Protein AF-A0A7X2J1Y5-F1 (afdb_monomer_lite)

Foldseek 3Di:
DDDDPPDDPQQFDAFPPPRDTDGPCCCLVPPLVVLLVVLVVLLPDPCNLVVLLVVLVVLLVVLVVVLVVLVVVLVVLVVVLVVCVVVVPPVSNVVSVVSNVVSVVVNVVSVVVNVVSVVCNVCSVVVNNSCVCVCVNPDDDDPVSSVVSCVQWFPGWDDDPVDDIDTDTDPDSCPVVPPDPPD

Secondary structure (DSSP, 8-state):
--------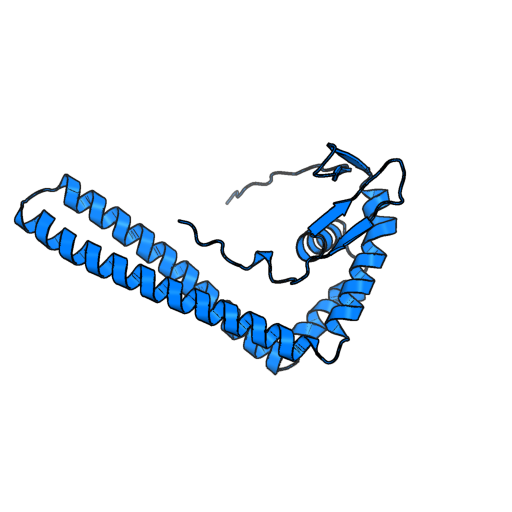---EEEPTTT--EEEHHHIIIIIHHHHHHHHHHHHHSTTHHHHHHHHHHHHHHHHHHHHHHHHHHHHHHHHHHHHHHHTT-HHHHHHHHHHHHHHHHHHHHHHHHHHHHHHHHHHHHTT-STTHHHHHHHS---HHHHHHHHHHHEEEEE--SSS--EEEEPS-TTGGGS-----

Radius of gyration: 22.65 Å; chains: 1; bounding box: 49×42×64 Å

Sequence (183 aa):
MNRNTKHYDYQYYLCKSCGYKVAIEEVHNRFIPKILNRVKELISTVPIVPKTLAAINEMSIQVKQSVESKQKIIKILEGKLNTARDLEDRELELKILEFIQHHNESLKDFANCQENLRRIHQLVESDQFFPRFDEILNHQLGLDEVRLIILYFVECLIVSTEQQPQLLFKSNIFSDLNISPIG

pLDDT: mean 75.91, std 17.91, range [32.69, 97.56]

Structure (mmCIF, N/CA/C/O backbone):
data_AF-A0A7X2J1Y5-F1
#
_entry.id   AF-A0A7X2J1Y5-F1
#
loop_
_atom_site.group_PDB
_atom_site.id
_atom_site.type_symbol
_atom_site.label_atom_id
_atom_site.label_alt_id
_atom_site.label_comp_id
_atom_site.label_asym_id
_atom_site.label_entity_id
_atom_site.label_seq_id
_atom_site.pdbx_PDB_ins_code
_atom_site.Cartn_x
_atom_site.Cartn_y
_atom_site.Cartn_z
_atom_site.occupancy
_atom_site.B_iso_or_equiv
_atom_site.auth_seq_id
_atom_site.auth_comp_id
_atom_site.auth_asym_id
_atom_site.auth_atom_id
_atom_site.pdbx_PDB_model_num
ATOM 1 N N . MET A 1 1 ? -25.000 -6.757 -10.022 1.00 33.19 1 MET A N 1
ATOM 2 C CA . MET A 1 1 ? -23.649 -6.523 -10.574 1.00 33.19 1 MET A CA 1
ATOM 3 C C . MET A 1 1 ? -23.742 -5.325 -11.495 1.00 33.19 1 MET A C 1
ATOM 5 O O . MET A 1 1 ? -24.438 -5.451 -12.481 1.00 33.19 1 MET A O 1
ATOM 9 N N . ASN A 1 2 ? -23.177 -4.172 -11.139 1.00 34.62 2 ASN A N 1
ATOM 10 C CA . ASN A 1 2 ? -22.877 -3.078 -12.074 1.00 34.62 2 ASN A CA 1
ATOM 11 C C . ASN A 1 2 ? -22.051 -2.037 -11.313 1.00 34.62 2 ASN A C 1
ATOM 13 O O . ASN A 1 2 ? -22.592 -1.204 -10.592 1.00 34.62 2 ASN A O 1
ATOM 17 N N . ARG A 1 3 ? -20.723 -2.147 -11.409 1.00 34.16 3 ARG A N 1
ATOM 18 C CA . ARG A 1 3 ? -19.788 -1.122 -10.940 1.00 34.16 3 ARG A CA 1
ATOM 19 C C . ARG A 1 3 ? -19.278 -0.367 -12.170 1.00 34.16 3 ARG A C 1
ATOM 21 O O . ARG A 1 3 ? -18.501 -0.912 -12.936 1.00 34.16 3 ARG A O 1
ATOM 28 N N . ASN A 1 4 ? -19.757 0.866 -12.322 1.00 40.34 4 ASN A N 1
ATOM 29 C CA . ASN A 1 4 ? -19.094 2.011 -12.955 1.00 40.34 4 ASN A CA 1
ATOM 30 C C . ASN A 1 4 ? -18.292 1.762 -14.247 1.00 40.34 4 ASN A C 1
ATOM 32 O O . ASN A 1 4 ? -17.071 1.898 -14.259 1.00 40.34 4 ASN A O 1
ATOM 36 N N . THR A 1 5 ? -18.982 1.569 -15.369 1.00 37.59 5 THR A N 1
ATOM 37 C CA . THR A 1 5 ? -18.443 1.865 -16.707 1.00 37.59 5 THR A CA 1
ATOM 38 C C . THR A 1 5 ? -18.445 3.383 -16.924 1.00 37.59 5 THR A C 1
ATOM 40 O O . THR A 1 5 ? -19.279 3.935 -17.636 1.00 37.59 5 THR A O 1
ATOM 43 N N . LYS A 1 6 ? -17.528 4.103 -16.271 1.00 34.41 6 LYS A N 1
ATOM 44 C CA . LYS A 1 6 ? -17.180 5.455 -16.724 1.00 34.41 6 LYS A CA 1
ATOM 45 C C . LYS A 1 6 ? -16.147 5.300 -17.836 1.00 34.41 6 LYS A C 1
ATOM 47 O O . LYS A 1 6 ? -14.987 5.016 -17.559 1.00 34.41 6 LYS A O 1
ATOM 52 N N . HIS A 1 7 ? -16.594 5.415 -19.084 1.00 32.69 7 HIS A N 1
ATOM 53 C CA . HIS A 1 7 ? -15.695 5.587 -20.221 1.00 32.69 7 HIS A CA 1
ATOM 54 C C . HIS A 1 7 ? -15.121 6.998 -20.152 1.00 32.69 7 HIS A C 1
ATOM 56 O O . HIS A 1 7 ? -15.864 7.978 -20.093 1.00 32.69 7 HIS A O 1
ATOM 62 N N . TYR A 1 8 ? -13.800 7.085 -20.100 1.00 41.00 8 TYR A N 1
ATOM 63 C CA . TYR A 1 8 ? -13.092 8.347 -20.129 1.00 41.00 8 TYR A CA 1
ATOM 64 C C . TYR A 1 8 ? -12.400 8.487 -21.486 1.00 41.00 8 TYR A C 1
ATOM 66 O O . TYR A 1 8 ? -11.309 7.955 -21.695 1.00 41.00 8 TYR A O 1
ATOM 74 N N . ASP A 1 9 ? -13.036 9.210 -22.405 1.00 35.81 9 ASP A N 1
ATOM 75 C CA . ASP A 1 9 ? -12.458 9.531 -23.710 1.00 35.81 9 ASP A CA 1
ATOM 76 C C . ASP A 1 9 ? -11.467 10.691 -23.567 1.00 35.81 9 ASP A C 1
ATOM 78 O O . ASP A 1 9 ? -11.773 11.860 -23.807 1.00 35.81 9 ASP A O 1
ATOM 82 N N . TYR A 1 10 ? -10.249 10.374 -23.135 1.00 50.66 10 TYR A N 1
ATOM 83 C CA . TYR A 1 10 ? -9.143 11.326 -23.163 1.00 50.66 10 TYR A CA 1
ATOM 84 C C . TYR A 1 10 ? -8.453 11.267 -24.530 1.00 50.66 10 TYR A C 1
ATOM 86 O O . TYR A 1 10 ? -7.666 10.365 -24.805 1.00 50.66 10 TYR A O 1
ATOM 94 N N . GLN A 1 11 ? -8.739 12.249 -25.389 1.00 50.00 11 GLN A N 1
ATOM 95 C CA . GLN A 1 11 ? -8.062 12.426 -26.687 1.00 50.00 11 GLN A CA 1
ATOM 96 C C . GLN A 1 11 ? -6.687 13.111 -26.557 1.00 50.00 11 GLN A C 1
ATOM 98 O O . GLN A 1 11 ? -5.928 13.194 -27.524 1.00 50.00 11 GLN A O 1
ATOM 103 N N . TYR A 1 12 ? -6.363 13.626 -25.368 1.00 52.44 12 TYR A N 1
ATOM 104 C CA . TYR A 1 12 ? -5.174 14.434 -25.125 1.00 52.44 12 TYR A CA 1
ATOM 105 C C . TYR A 1 12 ? -4.659 14.317 -23.686 1.00 52.44 12 TYR A C 1
ATOM 107 O O . TYR A 1 12 ? -5.440 14.192 -22.742 1.00 52.44 12 TYR A O 1
ATOM 115 N N . TYR A 1 13 ? -3.341 14.443 -23.517 1.00 59.06 13 TYR A N 1
ATOM 116 C CA . TYR A 1 13 ? -2.697 14.653 -22.218 1.00 59.06 13 TYR A CA 1
ATOM 117 C C . TYR A 1 13 ? -2.590 16.151 -21.926 1.00 59.06 13 TYR A C 1
ATOM 119 O O . TYR A 1 13 ? -2.238 16.932 -22.809 1.00 59.06 13 TYR A O 1
ATOM 127 N N . LEU A 1 14 ? -2.901 16.555 -20.691 1.00 53.12 14 LEU A N 1
ATOM 128 C CA . LEU A 1 14 ? -2.872 17.955 -20.264 1.00 53.12 14 LEU A CA 1
ATOM 129 C C . LEU A 1 14 ? -1.571 18.279 -19.527 1.00 53.12 14 LEU A C 1
ATOM 131 O O . LEU A 1 14 ? -1.228 17.628 -18.539 1.00 53.12 14 LEU A O 1
ATOM 135 N N . CYS A 1 15 ? -0.877 19.327 -19.965 1.00 55.06 15 CYS A N 1
ATOM 136 C CA . CYS A 1 15 ? 0.203 19.924 -19.188 1.00 55.06 15 CYS A CA 1
ATOM 137 C C . CYS A 1 15 ? -0.365 20.501 -17.881 1.00 55.06 15 CYS A C 1
ATOM 139 O O . CYS A 1 15 ? -1.238 21.371 -17.918 1.00 55.06 15 CYS A O 1
ATOM 141 N N . LYS A 1 16 ? 0.154 20.055 -16.728 1.00 49.47 16 LYS A N 1
ATOM 142 C CA . LYS A 1 16 ? -0.302 20.509 -15.399 1.00 49.47 16 LYS A CA 1
ATOM 143 C C . LYS A 1 16 ? -0.127 22.020 -15.182 1.00 49.47 16 LYS A C 1
ATOM 145 O O . LYS A 1 16 ? -0.885 22.598 -14.413 1.00 49.47 16 LYS A O 1
ATOM 150 N N . SER A 1 17 ? 0.835 22.651 -15.859 1.00 47.41 17 SER A N 1
ATOM 151 C CA . SER A 1 17 ? 1.186 24.062 -15.640 1.00 47.41 17 SER A CA 1
ATOM 152 C C . SER A 1 17 ? 0.462 25.042 -16.565 1.00 47.41 17 SER A C 1
ATOM 154 O O . SER A 1 17 ? 0.227 26.177 -16.169 1.00 47.41 17 SER A O 1
ATOM 156 N N . CYS A 1 18 ? 0.119 24.640 -17.794 1.00 55.12 18 CYS A N 1
ATOM 157 C CA . CYS A 1 18 ? -0.450 25.559 -18.794 1.00 55.12 18 CYS A CA 1
ATOM 158 C C . CYS A 1 18 ? -1.714 25.044 -19.497 1.00 55.12 18 CYS A C 1
ATOM 160 O O . CYS A 1 18 ? -2.250 25.731 -20.362 1.00 55.12 18 CYS A O 1
ATOM 162 N N . GLY A 1 19 ? -2.198 23.841 -19.169 1.00 53.59 19 GLY A N 1
ATOM 163 C CA . GLY A 1 19 ? -3.412 23.275 -19.768 1.00 53.59 19 GLY A CA 1
ATOM 164 C C . GLY A 1 19 ? 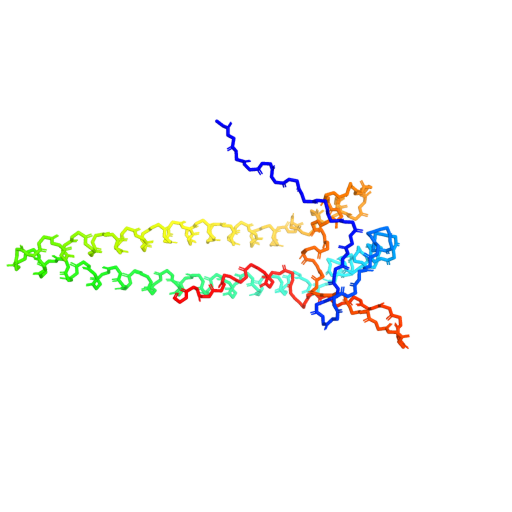-3.276 22.880 -21.244 1.00 53.59 19 GLY A C 1
ATOM 165 O O . GLY A 1 19 ? -4.273 22.525 -21.873 1.00 53.59 19 GLY A O 1
ATOM 166 N N . TYR A 1 20 ? -2.061 22.921 -21.801 1.00 57.25 20 TYR A N 1
ATOM 167 C CA . TYR A 1 20 ? -1.794 22.527 -23.182 1.00 57.25 20 TYR A CA 1
ATOM 168 C C . TYR A 1 20 ? -2.128 21.049 -23.418 1.00 57.25 20 TYR A C 1
ATOM 170 O O . TYR A 1 20 ? -1.807 20.197 -22.586 1.00 57.25 20 TYR A O 1
ATOM 178 N N . LYS A 1 21 ? -2.764 20.763 -24.559 1.00 59.88 21 LYS A N 1
ATOM 179 C CA . LYS A 1 21 ? -3.245 19.437 -24.958 1.00 59.88 21 LYS A CA 1
ATOM 180 C C . LYS A 1 21 ? -2.250 18.787 -25.915 1.00 59.88 21 LYS A C 1
ATOM 182 O O . LYS A 1 21 ? -2.071 19.269 -27.028 1.00 59.88 21 LYS A O 1
ATOM 187 N N . VAL A 1 22 ? -1.636 17.684 -25.501 1.00 63.66 22 VAL A N 1
ATOM 188 C CA . VAL A 1 22 ? -0.791 16.851 -26.373 1.00 63.66 22 VAL A CA 1
ATOM 189 C C . VAL A 1 22 ? -1.624 15.706 -26.922 1.00 63.66 22 VAL A C 1
ATOM 191 O O . VAL A 1 22 ? -2.278 15.011 -26.144 1.00 63.66 22 VAL A O 1
ATOM 194 N N . ALA A 1 23 ? -1.598 15.505 -28.240 1.00 65.62 23 ALA A N 1
ATOM 195 C CA . ALA A 1 23 ? -2.326 14.421 -28.889 1.00 65.62 23 ALA A CA 1
ATOM 196 C C . ALA A 1 23 ? -1.863 13.056 -28.361 1.00 65.62 23 ALA A C 1
ATOM 198 O O . ALA A 1 23 ? -0.665 12.805 -28.216 1.00 65.62 23 ALA A O 1
ATOM 199 N N . ILE A 1 24 ? -2.817 12.162 -28.094 1.00 63.94 24 ILE A N 1
ATOM 200 C CA . ILE A 1 24 ? -2.526 10.830 -27.548 1.00 63.94 24 ILE A CA 1
ATOM 201 C C . ILE A 1 24 ? -1.590 10.015 -28.452 1.00 63.94 24 ILE A C 1
ATOM 203 O O . ILE A 1 24 ? -0.712 9.320 -27.955 1.00 63.94 24 ILE A O 1
ATOM 207 N N . GLU A 1 25 ? -1.695 10.182 -29.770 1.00 65.38 25 GLU A N 1
ATOM 208 C CA . GLU A 1 25 ? -0.816 9.548 -30.758 1.00 65.38 25 GLU A CA 1
ATOM 209 C C . GLU A 1 25 ? 0.630 10.042 -30.655 1.00 65.38 25 GLU A C 1
ATOM 211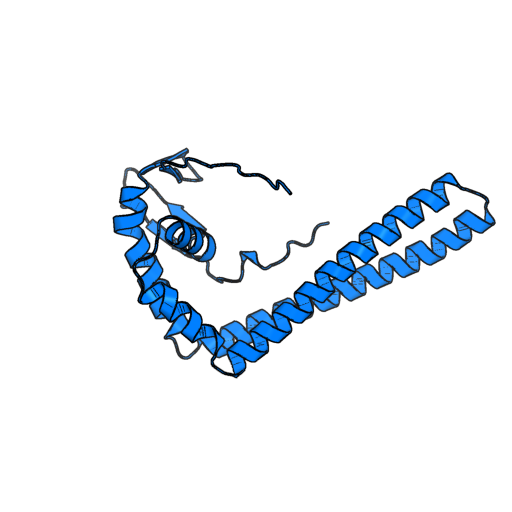 O O . GLU A 1 25 ? 1.561 9.248 -30.753 1.00 65.38 25 GLU A O 1
ATOM 216 N N . GLU A 1 26 ? 0.843 11.337 -30.397 1.00 65.69 26 GLU A N 1
ATOM 217 C CA . GLU A 1 26 ? 2.186 11.882 -30.183 1.00 65.69 26 GLU A CA 1
ATOM 218 C C . GLU A 1 26 ? 2.785 11.331 -28.884 1.00 65.69 26 GLU A C 1
ATOM 220 O O . GLU A 1 26 ? 3.965 10.974 -28.840 1.00 65.69 26 GLU A O 1
ATOM 225 N N . VAL A 1 27 ? 1.961 11.166 -27.845 1.00 64.25 27 VAL A N 1
ATOM 226 C CA . VAL A 1 27 ? 2.395 10.533 -26.597 1.00 64.25 27 VAL A CA 1
ATOM 227 C C . VAL A 1 27 ? 2.728 9.059 -26.800 1.00 64.25 27 VAL A C 1
ATOM 229 O O . VAL A 1 27 ? 3.788 8.596 -26.379 1.00 64.25 27 VAL A O 1
ATOM 232 N N . HIS A 1 28 ? 1.874 8.325 -27.500 1.00 67.69 28 HIS A N 1
ATOM 233 C CA . HIS A 1 28 ? 2.065 6.902 -27.735 1.00 67.69 28 HIS A CA 1
ATOM 234 C C . HIS A 1 28 ? 3.277 6.640 -28.637 1.00 67.69 28 HIS A C 1
ATOM 236 O O . HIS A 1 28 ? 4.111 5.804 -28.313 1.00 67.69 28 HIS A O 1
ATOM 242 N N . ASN A 1 29 ? 3.458 7.405 -29.712 1.00 71.94 29 ASN A N 1
ATOM 243 C CA . ASN A 1 29 ? 4.539 7.155 -30.665 1.00 71.94 29 ASN A CA 1
ATOM 244 C C . ASN A 1 29 ? 5.901 7.664 -30.173 1.00 71.94 29 ASN A C 1
ATOM 246 O O . ASN A 1 29 ? 6.930 7.050 -30.453 1.00 71.94 29 ASN A O 1
ATOM 250 N N . ARG A 1 30 ? 5.939 8.781 -29.434 1.00 73.12 30 ARG A N 1
ATOM 251 C CA . ARG A 1 30 ? 7.202 9.418 -29.025 1.00 73.12 30 ARG A CA 1
ATOM 252 C C . ARG A 1 30 ? 7.633 9.071 -27.606 1.00 73.12 30 ARG A C 1
ATOM 254 O O . ARG A 1 30 ? 8.834 8.971 -27.344 1.00 73.12 30 ARG A O 1
ATOM 261 N N . PHE A 1 31 ? 6.688 8.950 -26.677 1.00 74.38 31 PHE A N 1
ATOM 262 C CA . PHE A 1 31 ? 6.991 8.831 -25.250 1.00 74.38 31 PHE A CA 1
ATOM 263 C C . PHE A 1 31 ? 6.951 7.391 -24.755 1.00 74.38 31 PHE A C 1
ATOM 265 O O . PHE A 1 31 ? 7.798 7.043 -23.937 1.00 74.38 31 PHE A O 1
ATOM 272 N N . ILE A 1 32 ? 6.090 6.525 -25.295 1.00 78.94 32 ILE A N 1
ATOM 273 C CA . ILE A 1 32 ? 6.056 5.113 -24.878 1.00 78.94 32 ILE A CA 1
ATOM 274 C C . ILE A 1 32 ? 7.375 4.386 -25.111 1.00 78.94 32 ILE A C 1
ATOM 276 O O . ILE A 1 32 ? 7.860 3.791 -24.151 1.00 78.94 32 ILE A O 1
ATOM 280 N N . PRO A 1 33 ? 8.049 4.492 -26.272 1.00 80.88 33 PRO A N 1
ATOM 281 C CA . PRO A 1 33 ? 9.359 3.863 -26.437 1.00 80.88 33 PRO A CA 1
ATOM 282 C C . PRO A 1 33 ? 10.384 4.346 -25.401 1.00 80.88 33 PRO A C 1
ATOM 284 O O . PRO A 1 33 ? 11.193 3.565 -24.907 1.00 80.88 33 PRO A O 1
ATOM 287 N N . LYS A 1 34 ? 10.324 5.629 -25.013 1.00 79.75 34 LYS A N 1
ATOM 288 C CA . LYS A 1 34 ? 11.194 6.193 -23.969 1.00 79.75 34 LYS A CA 1
ATOM 289 C C . LYS A 1 34 ? 10.853 5.652 -22.583 1.00 79.75 34 LYS A C 1
ATOM 291 O O . LYS A 1 34 ? 11.763 5.393 -21.802 1.00 79.75 34 LYS A O 1
ATOM 296 N N . ILE A 1 35 ? 9.567 5.471 -22.283 1.00 78.06 35 ILE A N 1
ATOM 297 C CA . ILE A 1 35 ? 9.115 4.894 -21.016 1.00 78.06 35 ILE A CA 1
ATOM 298 C C . ILE A 1 35 ? 9.521 3.422 -20.935 1.00 78.06 35 ILE A C 1
ATOM 300 O O . ILE A 1 35 ? 10.119 3.026 -19.943 1.00 78.06 35 ILE A O 1
ATOM 304 N N . LEU A 1 36 ? 9.305 2.635 -21.989 1.00 80.75 36 LEU A N 1
ATOM 305 C CA . LEU A 1 36 ? 9.714 1.228 -22.037 1.00 80.75 36 LEU A CA 1
ATOM 306 C C . LEU A 1 36 ? 11.234 1.068 -21.918 1.00 80.75 36 LEU A C 1
ATOM 308 O O . LEU A 1 36 ? 11.696 0.239 -21.139 1.00 80.75 36 LEU A O 1
ATOM 312 N N . ASN A 1 37 ? 12.021 1.907 -22.601 1.00 79.62 37 ASN A N 1
ATOM 313 C CA . ASN A 1 37 ? 13.476 1.920 -22.427 1.00 79.62 37 ASN A CA 1
ATOM 314 C C . ASN A 1 37 ? 13.870 2.236 -20.983 1.00 79.62 37 ASN A C 1
ATOM 316 O O . ASN A 1 37 ? 14.737 1.570 -20.426 1.00 79.62 37 ASN A O 1
ATOM 320 N N . ARG A 1 38 ? 13.192 3.194 -20.344 1.00 76.25 38 ARG A N 1
ATOM 321 C CA . ARG A 1 38 ? 13.432 3.519 -18.938 1.00 76.25 38 ARG A CA 1
ATOM 322 C C . ARG A 1 38 ? 13.086 2.354 -18.008 1.00 76.25 38 ARG A C 1
ATOM 324 O O . ARG A 1 38 ? 13.847 2.084 -17.085 1.00 76.25 38 ARG A O 1
ATOM 331 N N . VAL A 1 39 ? 11.973 1.657 -18.244 1.00 77.06 39 VAL A N 1
ATOM 332 C CA . VAL A 1 39 ? 11.596 0.446 -17.493 1.00 77.06 39 VAL A CA 1
ATOM 333 C C . VAL A 1 39 ? 12.666 -0.624 -17.661 1.00 77.06 39 VAL A C 1
ATOM 335 O O . VAL A 1 39 ? 13.151 -1.151 -16.665 1.00 77.06 39 VAL A O 1
ATOM 338 N N . LYS A 1 40 ? 13.097 -0.879 -18.901 1.00 77.12 40 LYS A N 1
ATOM 339 C CA . LYS A 1 40 ? 14.159 -1.836 -19.216 1.00 77.12 40 LYS A CA 1
ATOM 340 C C . LYS A 1 40 ? 15.457 -1.502 -18.486 1.00 77.12 40 LYS A C 1
ATOM 342 O O . LYS A 1 40 ? 16.045 -2.382 -17.867 1.00 77.12 40 LYS A O 1
ATOM 347 N N . GLU A 1 41 ? 15.886 -0.242 -18.510 1.00 75.19 41 GLU A N 1
ATOM 348 C CA . GLU A 1 41 ? 17.060 0.218 -17.761 1.00 75.19 41 GLU A CA 1
ATOM 349 C C . GLU A 1 41 ? 16.895 -0.010 -16.258 1.00 75.19 41 GLU A C 1
ATOM 351 O O . GLU A 1 41 ? 17.800 -0.534 -15.619 1.00 75.19 41 GLU A O 1
ATOM 356 N N . LEU A 1 42 ? 15.740 0.348 -15.690 1.00 72.62 42 LEU A N 1
ATOM 357 C CA . LEU A 1 42 ? 15.478 0.192 -14.261 1.00 72.62 42 LEU A CA 1
ATOM 358 C C . LEU A 1 42 ? 15.575 -1.273 -13.830 1.00 72.62 42 LEU A C 1
ATOM 360 O O . LEU A 1 42 ? 16.326 -1.568 -12.901 1.00 72.62 42 LEU A O 1
ATOM 364 N N . ILE A 1 43 ? 14.884 -2.182 -14.521 1.00 74.12 43 ILE A N 1
ATOM 365 C CA . ILE A 1 43 ? 14.850 -3.605 -14.150 1.00 74.12 43 ILE A CA 1
ATOM 366 C C . ILE A 1 43 ? 16.152 -4.347 -14.479 1.00 74.12 43 ILE A C 1
ATOM 368 O O . ILE A 1 43 ? 16.443 -5.357 -13.853 1.00 74.12 43 ILE A O 1
ATOM 372 N N . SER A 1 44 ? 16.956 -3.839 -15.419 1.00 70.75 44 SER A N 1
ATOM 373 C CA . SER A 1 44 ? 18.231 -4.462 -15.814 1.00 70.75 44 SER A CA 1
ATOM 374 C C . SER A 1 44 ? 19.418 -4.004 -14.957 1.00 70.75 44 SER A C 1
ATOM 376 O O . SER A 1 44 ? 20.538 -4.480 -15.143 1.00 70.75 44 SER A O 1
ATOM 378 N N . THR A 1 45 ? 19.223 -3.049 -14.040 1.00 69.88 45 THR A N 1
ATOM 379 C CA . THR A 1 45 ? 20.317 -2.541 -13.203 1.00 69.88 45 THR A CA 1
ATOM 380 C C . THR A 1 45 ? 20.555 -3.432 -11.985 1.00 69.88 45 THR A C 1
ATOM 382 O O . THR A 1 45 ? 19.661 -3.643 -11.177 1.00 69.88 45 THR A O 1
ATOM 385 N N . VAL A 1 46 ? 21.802 -3.873 -11.782 1.00 65.12 46 VAL A N 1
ATOM 386 C CA . VAL A 1 46 ? 22.252 -4.636 -10.595 1.00 65.12 46 VAL A CA 1
ATOM 387 C C . VAL A 1 46 ? 21.722 -4.088 -9.247 1.00 65.12 46 VAL A C 1
ATOM 389 O O . VAL A 1 46 ? 21.310 -4.884 -8.406 1.00 65.12 46 VAL A O 1
ATOM 392 N N . PRO A 1 47 ? 21.665 -2.761 -8.993 1.00 76.69 47 PRO A N 1
ATOM 393 C CA . PRO A 1 47 ? 21.126 -2.232 -7.737 1.00 76.69 47 PRO A CA 1
ATOM 394 C C . PRO A 1 47 ? 19.589 -2.228 -7.602 1.00 76.69 47 PRO A C 1
ATOM 396 O O . PRO A 1 47 ? 19.103 -1.768 -6.566 1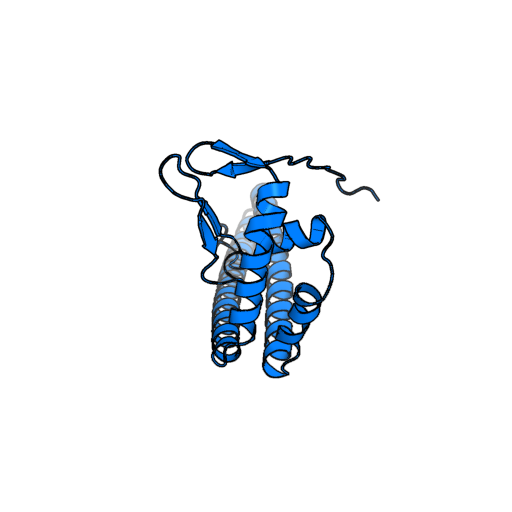.00 76.69 47 PRO A O 1
ATOM 399 N N . ILE A 1 48 ? 18.795 -2.677 -8.581 1.00 77.31 48 ILE A N 1
ATOM 400 C CA . ILE A 1 48 ? 17.326 -2.562 -8.505 1.00 77.31 48 ILE A CA 1
ATOM 401 C C . ILE A 1 48 ? 16.710 -3.451 -7.422 1.00 77.31 48 ILE A C 1
ATOM 403 O O . ILE A 1 48 ? 15.818 -3.001 -6.699 1.00 77.31 48 ILE A O 1
ATOM 407 N N . VAL A 1 49 ? 17.230 -4.669 -7.255 1.00 82.31 49 VAL A N 1
ATOM 408 C CA . VAL A 1 49 ? 16.800 -5.625 -6.225 1.00 82.31 49 VAL A CA 1
ATOM 409 C C . VAL A 1 49 ? 16.991 -5.031 -4.822 1.00 82.31 49 VAL A C 1
ATOM 411 O O . VAL A 1 49 ? 15.987 -4.842 -4.131 1.00 82.31 49 VAL A O 1
ATOM 414 N N . PRO A 1 50 ? 18.210 -4.636 -4.387 1.00 84.25 50 PRO A N 1
ATOM 415 C CA . PRO A 1 50 ? 18.400 -4.093 -3.042 1.00 84.25 50 PRO A CA 1
ATOM 416 C C . PRO A 1 50 ? 17.645 -2.777 -2.811 1.00 84.25 50 PRO A C 1
ATOM 418 O O . PRO A 1 50 ? 17.145 -2.556 -1.711 1.00 84.25 50 PRO A O 1
ATOM 421 N N . LYS A 1 51 ? 17.493 -1.920 -3.833 1.00 83.12 51 LYS A N 1
ATOM 422 C CA . LYS A 1 51 ? 16.678 -0.695 -3.723 1.00 83.12 51 LYS A CA 1
ATOM 423 C C . LYS A 1 51 ? 15.198 -1.000 -3.502 1.00 83.12 51 LYS A C 1
ATOM 425 O O . LYS A 1 51 ? 14.553 -0.356 -2.680 1.00 83.12 51 LYS A O 1
ATOM 430 N N . THR A 1 52 ? 14.672 -1.983 -4.223 1.00 82.50 52 THR A N 1
ATOM 431 C CA . THR A 1 52 ? 13.269 -2.388 -4.119 1.00 82.50 52 THR A CA 1
ATOM 432 C C . THR A 1 52 ? 12.989 -3.033 -2.765 1.00 82.50 52 THR A C 1
ATOM 434 O O . THR A 1 52 ? 12.015 -2.669 -2.112 1.00 82.50 52 THR A O 1
ATOM 437 N N . LEU A 1 53 ? 13.878 -3.909 -2.284 1.00 88.19 53 LEU A N 1
ATOM 438 C CA . LEU A 1 53 ? 13.775 -4.488 -0.941 1.00 88.19 53 LEU A CA 1
ATOM 439 C C . LEU A 1 53 ? 13.830 -3.413 0.152 1.00 88.19 53 LEU A C 1
ATOM 441 O O . LEU A 1 53 ? 13.029 -3.448 1.084 1.00 88.19 53 LEU A O 1
ATOM 445 N N . ALA A 1 54 ? 14.720 -2.424 0.025 1.00 87.69 54 ALA A N 1
ATOM 446 C CA . ALA A 1 54 ? 14.788 -1.306 0.965 1.00 87.69 54 ALA A CA 1
ATOM 447 C C . ALA A 1 54 ? 13.468 -0.515 1.016 1.00 87.69 54 ALA A C 1
ATOM 449 O O . ALA A 1 54 ? 12.959 -0.258 2.105 1.00 87.69 54 ALA A O 1
ATOM 450 N N . ALA A 1 55 ? 12.875 -0.205 -0.142 1.00 84.25 55 ALA A N 1
ATOM 451 C CA . ALA A 1 55 ? 11.588 0.486 -0.213 1.00 84.25 55 ALA A CA 1
ATOM 452 C C . ALA A 1 55 ? 10.442 -0.343 0.396 1.00 84.25 55 ALA A C 1
ATOM 454 O O . ALA A 1 55 ? 9.622 0.188 1.142 1.00 84.25 55 ALA A O 1
ATOM 455 N N . ILE A 1 56 ? 10.391 -1.652 0.126 1.00 87.44 56 ILE A N 1
ATOM 456 C CA . ILE A 1 56 ? 9.383 -2.551 0.716 1.00 87.44 56 ILE A CA 1
ATOM 457 C C . ILE A 1 56 ? 9.522 -2.606 2.239 1.00 87.44 56 ILE A C 1
ATOM 459 O O . ILE A 1 56 ? 8.514 -2.579 2.950 1.00 87.44 56 ILE A O 1
ATOM 463 N N . ASN A 1 57 ? 10.753 -2.646 2.749 1.00 90.75 57 ASN A N 1
ATOM 464 C CA . ASN A 1 57 ? 11.021 -2.628 4.184 1.00 90.75 57 ASN A CA 1
ATOM 465 C C . ASN A 1 57 ? 10.584 -1.309 4.826 1.00 90.75 57 ASN A C 1
ATOM 467 O O . ASN A 1 57 ? 9.930 -1.328 5.868 1.00 90.75 57 ASN A O 1
ATOM 471 N N . GLU A 1 58 ? 10.873 -0.176 4.189 1.00 88.94 58 GLU A N 1
ATOM 472 C CA . GLU A 1 58 ? 10.417 1.134 4.654 1.00 88.94 58 GLU A CA 1
ATOM 473 C C . GLU A 1 58 ? 8.882 1.214 4.705 1.00 88.94 58 GLU A C 1
ATOM 475 O O . GLU A 1 58 ? 8.318 1.536 5.753 1.00 88.94 58 GLU A O 1
ATOM 480 N N . MET A 1 59 ? 8.196 0.824 3.623 1.00 87.38 59 MET A N 1
ATOM 481 C CA . MET A 1 59 ? 6.729 0.770 3.582 1.00 87.38 59 MET A CA 1
ATOM 482 C C . MET A 1 59 ? 6.167 -0.160 4.669 1.00 87.38 59 MET A C 1
ATOM 484 O O . MET A 1 59 ? 5.197 0.180 5.346 1.00 87.38 59 MET A O 1
ATOM 488 N N . SER A 1 60 ? 6.803 -1.311 4.902 1.00 90.81 60 SER A N 1
ATOM 489 C CA . SER A 1 60 ? 6.384 -2.265 5.937 1.00 90.81 60 SER A CA 1
ATOM 490 C C . SER A 1 60 ? 6.484 -1.673 7.346 1.00 90.81 60 SER A C 1
ATOM 492 O O . SER A 1 60 ? 5.589 -1.879 8.171 1.00 90.81 60 SER A O 1
ATOM 494 N N . ILE A 1 61 ? 7.538 -0.898 7.620 1.00 92.19 61 ILE A N 1
ATOM 495 C CA . ILE A 1 61 ? 7.711 -0.178 8.889 1.00 92.19 61 ILE A CA 1
ATOM 496 C C . ILE A 1 61 ? 6.610 0.874 9.061 1.00 92.19 61 ILE A C 1
ATOM 498 O O . ILE A 1 61 ? 5.972 0.913 10.116 1.00 92.19 61 ILE A O 1
ATOM 502 N N . GLN A 1 62 ? 6.339 1.683 8.034 1.00 89.56 62 GLN A N 1
ATOM 503 C CA . GLN A 1 62 ? 5.305 2.725 8.083 1.00 89.56 62 GLN A CA 1
ATOM 504 C C . GLN A 1 62 ? 3.904 2.139 8.307 1.00 89.56 62 GLN A C 1
ATOM 506 O O . GLN A 1 62 ? 3.124 2.648 9.119 1.00 89.56 62 GLN A O 1
ATOM 511 N N . VAL A 1 63 ? 3.585 1.025 7.642 1.00 90.25 63 VAL A N 1
ATOM 512 C CA . VAL A 1 63 ? 2.308 0.327 7.837 1.00 90.25 63 VAL A CA 1
ATOM 513 C C . VAL A 1 63 ? 2.206 -0.223 9.259 1.00 90.25 63 VAL A C 1
ATOM 515 O O . VAL A 1 63 ? 1.173 -0.054 9.906 1.00 90.25 63 VAL A O 1
ATOM 518 N N . LYS A 1 64 ? 3.276 -0.823 9.795 1.00 92.88 64 LYS A N 1
ATOM 519 C CA . LYS A 1 64 ? 3.300 -1.311 11.182 1.00 92.88 64 LYS A CA 1
ATOM 520 C C . LYS A 1 64 ? 3.060 -0.183 12.190 1.00 92.88 64 LYS A C 1
ATOM 522 O O . LYS A 1 64 ? 2.219 -0.329 13.072 1.00 92.88 64 LYS A O 1
ATOM 527 N N . GLN A 1 65 ? 3.735 0.954 12.028 1.00 92.81 65 GLN A N 1
ATOM 528 C CA . GLN A 1 65 ? 3.524 2.138 12.869 1.00 92.81 65 GLN A CA 1
ATOM 529 C C . GLN A 1 65 ? 2.078 2.652 12.779 1.00 92.81 65 GLN A C 1
ATOM 531 O O . GLN A 1 65 ? 1.473 2.993 13.798 1.00 92.81 65 GLN A O 1
ATOM 536 N N . SER A 1 66 ? 1.496 2.656 11.578 1.00 91.56 66 SER A N 1
ATOM 537 C CA . SER A 1 66 ? 0.099 3.054 11.358 1.00 91.56 66 SER A CA 1
ATOM 538 C C . SER A 1 66 ? -0.889 2.121 12.065 1.00 91.56 66 SER A C 1
ATOM 540 O O . SER A 1 66 ? -1.835 2.589 12.706 1.00 91.56 66 SER A O 1
ATOM 542 N N . VAL A 1 67 ? -0.643 0.807 12.015 1.00 93.69 67 VAL A N 1
ATOM 543 C CA . VAL A 1 67 ? -1.429 -0.207 12.738 1.00 93.69 67 VAL A CA 1
ATOM 544 C C . VAL A 1 67 ? -1.347 0.018 14.246 1.00 93.69 67 VAL A C 1
ATOM 546 O O . VAL A 1 67 ? -2.381 0.103 14.908 1.00 93.69 67 VAL A O 1
ATOM 549 N N . GLU A 1 68 ? -0.139 0.174 14.789 1.00 95.00 68 GLU A N 1
ATOM 550 C CA . GLU A 1 68 ? 0.071 0.413 16.221 1.00 95.00 68 GLU A CA 1
ATOM 551 C C . GLU A 1 68 ? -0.622 1.700 16.692 1.00 95.00 68 GLU A C 1
ATOM 553 O O . GLU A 1 68 ? -1.246 1.723 17.755 1.00 95.00 68 GLU A O 1
ATOM 558 N N . SER A 1 69 ? -0.556 2.768 15.891 1.00 94.25 69 SER A N 1
ATOM 559 C CA . SER A 1 69 ? -1.242 4.033 16.168 1.00 94.25 69 SER A CA 1
ATOM 560 C C . SER A 1 69 ? -2.763 3.856 16.227 1.00 94.25 69 SER A C 1
ATOM 562 O O . SER A 1 69 ? -3.396 4.236 17.215 1.00 94.25 69 SER A O 1
ATOM 564 N N . LYS A 1 70 ? -3.365 3.194 15.230 1.00 93.94 70 LYS A N 1
ATOM 565 C CA . LYS A 1 70 ? -4.818 2.953 15.216 1.00 93.94 70 LYS A CA 1
ATOM 566 C C . LYS A 1 70 ? -5.272 2.032 16.348 1.00 93.94 70 LYS A C 1
ATOM 568 O O . LYS A 1 70 ? -6.300 2.301 16.962 1.00 93.94 70 LYS A O 1
ATOM 573 N N . GLN A 1 71 ? -4.495 1.006 16.694 1.00 96.12 71 GLN A N 1
ATOM 574 C CA . GLN A 1 71 ? -4.790 0.150 17.849 1.00 96.12 71 GLN A CA 1
ATOM 575 C C . GLN A 1 71 ? -4.777 0.930 19.171 1.00 96.12 71 GLN A C 1
ATOM 577 O O . GLN A 1 71 ? -5.624 0.692 20.032 1.00 96.12 71 GLN A O 1
ATOM 582 N N . LYS A 1 72 ? -3.854 1.888 19.341 1.00 96.62 72 LYS A N 1
ATOM 583 C CA . LYS A 1 72 ? -3.854 2.787 20.508 1.00 96.62 72 LYS A CA 1
ATOM 584 C C . LYS A 1 72 ? -5.115 3.652 20.548 1.00 96.62 72 LYS A C 1
ATOM 586 O O . LYS A 1 72 ? -5.714 3.780 21.612 1.00 96.62 72 LYS A O 1
ATOM 591 N N . ILE A 1 73 ? -5.538 4.202 19.408 1.00 96.69 73 ILE A N 1
ATOM 592 C CA . ILE A 1 73 ? -6.771 5.000 19.315 1.00 96.69 73 ILE A CA 1
ATOM 593 C C . ILE A 1 73 ? -7.996 4.159 19.684 1.00 96.69 73 ILE A C 1
ATOM 595 O O . ILE A 1 73 ? -8.808 4.605 20.490 1.00 96.69 73 ILE A O 1
ATOM 599 N N . ILE A 1 74 ? -8.104 2.932 19.166 1.00 97.19 74 ILE A N 1
ATOM 600 C CA . ILE A 1 74 ? -9.206 2.019 19.505 1.00 97.19 74 ILE A CA 1
ATOM 601 C C . ILE A 1 74 ? -9.255 1.766 21.012 1.00 97.19 74 ILE A C 1
ATOM 603 O O . ILE A 1 74 ? -10.309 1.950 21.606 1.00 97.19 74 ILE A O 1
ATOM 607 N N . LYS A 1 75 ? -8.122 1.462 21.658 1.00 97.00 75 LYS A N 1
ATOM 608 C CA . LYS A 1 75 ? -8.077 1.270 23.120 1.00 97.00 75 LYS A CA 1
ATOM 609 C C . LYS A 1 75 ? -8.555 2.500 23.898 1.00 97.00 75 LYS A C 1
ATOM 611 O O . LYS A 1 75 ? -9.233 2.369 24.913 1.00 97.00 75 LYS A O 1
ATOM 616 N N . ILE A 1 76 ? -8.212 3.704 23.432 1.00 97.56 76 ILE A N 1
ATOM 617 C CA . ILE A 1 76 ? -8.696 4.955 24.036 1.00 97.56 76 ILE A CA 1
ATOM 618 C C . ILE A 1 76 ? -10.215 5.081 23.863 1.00 97.56 76 ILE A C 1
ATOM 620 O O . ILE A 1 76 ? -10.910 5.454 24.808 1.00 97.56 76 ILE A O 1
ATOM 624 N N . LEU A 1 77 ? -10.736 4.775 22.673 1.00 97.50 77 LEU A N 1
ATOM 625 C CA . LEU A 1 77 ? -12.170 4.808 22.387 1.00 97.50 77 LEU A CA 1
ATOM 626 C C . LEU A 1 77 ? -12.940 3.766 23.206 1.00 97.50 77 LEU A C 1
ATOM 628 O O . LEU A 1 77 ? -13.989 4.095 23.741 1.00 97.50 77 LEU A O 1
ATOM 632 N N . GLU A 1 78 ? -12.404 2.559 23.383 1.00 96.75 78 GLU A N 1
ATOM 633 C CA . GLU A 1 78 ? -12.976 1.522 24.251 1.00 96.75 78 GLU A CA 1
ATOM 634 C C . GLU A 1 78 ? -13.051 1.983 25.714 1.00 96.75 78 GLU A C 1
ATOM 636 O O . GLU A 1 78 ? -14.063 1.773 26.381 1.00 96.75 78 GLU A O 1
ATOM 641 N N . GLY A 1 79 ? -12.024 2.685 26.207 1.00 96.06 79 GLY A N 1
ATOM 642 C CA . GLY A 1 79 ? -12.067 3.316 27.528 1.00 96.06 79 GLY A CA 1
ATOM 643 C C . GLY A 1 79 ? -13.183 4.360 27.640 1.00 96.06 79 GLY A C 1
ATOM 644 O O . GLY A 1 79 ? -13.957 4.341 28.595 1.00 96.06 79 GLY A O 1
ATOM 645 N N . LYS A 1 80 ? -13.318 5.231 26.631 1.00 95.94 80 LYS A N 1
ATOM 646 C CA . LYS A 1 80 ? -14.393 6.238 26.571 1.00 95.94 80 LYS A CA 1
ATOM 647 C C . LYS A 1 80 ? -15.783 5.616 26.432 1.00 95.94 80 LYS A C 1
ATOM 649 O O . LYS A 1 80 ? -16.743 6.178 26.946 1.00 95.94 80 LYS A O 1
ATOM 654 N N . LEU A 1 81 ? -15.890 4.470 25.761 1.00 96.62 81 LEU A N 1
ATOM 655 C CA . LEU A 1 81 ? -17.138 3.729 25.603 1.00 96.62 81 LEU A CA 1
ATOM 656 C C . LEU A 1 81 ? -17.670 3.258 26.957 1.00 96.62 81 LEU A C 1
ATOM 658 O O . LEU A 1 81 ? -18.863 3.377 27.215 1.00 96.62 81 LEU A O 1
ATOM 662 N N . ASN A 1 82 ? -16.788 2.768 27.832 1.00 94.88 82 ASN A N 1
ATOM 663 C CA . ASN A 1 82 ? -17.170 2.388 29.191 1.00 94.88 82 ASN A CA 1
ATOM 664 C C . ASN A 1 82 ? -17.684 3.601 29.972 1.00 94.88 82 ASN A C 1
ATOM 666 O O . ASN A 1 82 ? -18.760 3.530 30.548 1.00 94.88 82 ASN A O 1
ATOM 670 N N . THR A 1 83 ? -16.997 4.745 29.891 1.00 95.19 83 THR A N 1
ATOM 671 C CA . THR A 1 83 ? -17.474 5.980 30.533 1.00 95.19 83 THR A CA 1
ATOM 672 C C . THR A 1 83 ? -18.828 6.444 29.992 1.00 95.19 83 THR A C 1
ATOM 674 O O . THR A 1 83 ? -19.682 6.844 30.772 1.00 95.19 83 THR A O 1
ATOM 677 N N . ALA A 1 84 ? -19.060 6.373 28.677 1.00 94.94 84 ALA A N 1
ATOM 678 C CA . ALA A 1 84 ? -20.357 6.722 28.093 1.00 94.94 84 ALA A CA 1
ATOM 679 C C . ALA A 1 84 ? -21.481 5.802 28.599 1.00 94.94 84 ALA A C 1
ATOM 681 O O . ALA A 1 84 ? -22.575 6.276 28.890 1.00 94.94 84 ALA A O 1
ATOM 682 N N . ARG A 1 85 ? -21.195 4.502 28.763 1.00 94.25 85 ARG A N 1
ATOM 683 C CA . ARG A 1 85 ? -22.134 3.529 29.343 1.00 94.25 85 ARG A CA 1
ATOM 684 C C . ARG A 1 85 ? -22.426 3.809 30.811 1.00 94.25 85 ARG A C 1
ATOM 686 O O . ARG A 1 85 ? -23.588 3.775 31.194 1.00 94.25 85 ARG A O 1
ATOM 693 N N . ASP A 1 86 ? -21.401 4.125 31.599 1.00 96.38 86 ASP A N 1
ATOM 694 C CA . ASP A 1 86 ? -21.550 4.469 33.019 1.00 96.38 86 ASP A CA 1
ATOM 695 C C . ASP A 1 86 ? -22.379 5.750 33.216 1.00 96.38 86 ASP A C 1
ATOM 697 O O . ASP A 1 86 ? -23.058 5.905 34.228 1.00 96.38 86 ASP A O 1
ATOM 701 N N . LEU A 1 87 ? -22.332 6.666 32.244 1.00 96.56 87 LEU A N 1
ATOM 702 C CA . LEU A 1 87 ? -23.115 7.905 32.215 1.00 96.56 87 LEU A CA 1
ATOM 703 C C . LEU A 1 87 ? -24.496 7.746 31.555 1.00 96.56 87 LEU A C 1
ATOM 705 O O . LEU A 1 87 ? -25.223 8.732 31.459 1.00 96.56 87 LEU A O 1
ATOM 709 N N . GLU A 1 88 ? -24.842 6.545 31.079 1.00 96.56 88 GLU A N 1
ATOM 710 C CA . GLU A 1 88 ? -26.061 6.254 30.308 1.00 96.56 88 GLU A CA 1
ATOM 711 C C . GLU A 1 88 ? -26.249 7.157 29.063 1.00 96.56 88 GLU A C 1
ATOM 713 O O . GLU A 1 88 ? -27.361 7.344 28.561 1.00 96.56 88 GLU A O 1
ATOM 718 N N . ASP A 1 89 ? -25.154 7.696 28.511 1.00 96.94 89 ASP A N 1
ATOM 719 C CA . ASP A 1 89 ? -25.170 8.556 27.323 1.00 96.94 89 ASP A CA 1
ATOM 720 C C . ASP A 1 89 ? -25.156 7.709 26.044 1.00 96.94 89 ASP A C 1
ATOM 722 O O . ASP A 1 89 ? -24.112 7.348 25.483 1.00 96.94 89 ASP A O 1
ATOM 726 N N . ARG A 1 90 ? -26.362 7.383 25.572 1.00 95.31 90 ARG A N 1
ATOM 727 C CA . ARG A 1 90 ? -26.555 6.525 24.400 1.00 95.31 90 ARG A CA 1
ATOM 728 C C . ARG A 1 90 ? -26.074 7.157 23.093 1.00 95.31 90 ARG A C 1
ATOM 730 O O . ARG A 1 90 ? -25.635 6.427 22.203 1.00 95.31 90 ARG A O 1
ATOM 737 N N . GLU A 1 91 ? -26.172 8.476 22.946 1.00 96.38 91 GLU A N 1
ATOM 738 C CA . GLU A 1 91 ? -25.736 9.160 21.724 1.00 96.38 91 GLU A CA 1
ATOM 739 C C . GLU A 1 91 ? -24.212 9.086 21.597 1.00 96.38 91 GLU A C 1
ATOM 741 O O . GLU A 1 91 ? -23.680 8.703 20.548 1.00 96.38 91 GLU A O 1
ATOM 746 N N . LEU A 1 92 ? -23.508 9.369 22.696 1.00 95.38 92 LEU A N 1
ATOM 747 C CA . LEU A 1 92 ? -22.058 9.264 22.750 1.00 95.38 92 LEU A CA 1
ATOM 748 C C . LEU A 1 92 ? -21.585 7.818 22.554 1.00 95.38 92 LEU A C 1
ATOM 750 O O . LEU A 1 92 ? -20.617 7.595 21.823 1.00 95.38 92 LEU A O 1
ATOM 754 N N . GLU A 1 93 ? -22.272 6.837 23.148 1.00 97.00 93 GLU A N 1
ATOM 755 C CA . GLU A 1 93 ? -21.959 5.415 22.964 1.00 97.00 93 GLU A CA 1
ATOM 756 C C . GLU A 1 93 ? -21.979 5.021 21.478 1.00 97.00 93 GLU A C 1
ATOM 758 O O . GLU A 1 93 ? -21.009 4.449 20.972 1.00 97.00 93 GLU A O 1
ATOM 763 N N . LEU A 1 94 ? -23.058 5.360 20.764 1.00 96.62 94 LEU A N 1
ATOM 764 C CA . LEU A 1 94 ? -23.215 5.040 19.342 1.00 96.62 94 LEU A CA 1
ATOM 765 C C . LEU A 1 94 ? -22.117 5.687 18.496 1.00 96.62 94 LEU A C 1
ATOM 767 O O . LEU A 1 94 ? -21.492 5.017 17.675 1.00 96.62 94 LEU A O 1
ATOM 771 N N . LYS A 1 95 ? -21.817 6.961 18.753 1.00 97.06 95 LYS A N 1
ATOM 772 C CA . LYS A 1 95 ? -20.782 7.689 18.018 1.00 97.06 95 LYS A CA 1
ATOM 773 C C . LYS A 1 95 ? -19.384 7.109 18.246 1.00 97.06 95 LYS A C 1
ATOM 775 O O . LYS A 1 95 ? -18.581 7.024 17.319 1.00 97.06 95 LYS A O 1
ATOM 780 N N . ILE A 1 96 ? -19.079 6.676 19.470 1.00 97.06 96 ILE A N 1
ATOM 781 C CA . ILE A 1 96 ? -17.810 6.002 19.777 1.00 97.06 96 ILE A CA 1
ATOM 782 C C . ILE A 1 96 ? -17.726 4.652 19.052 1.00 97.06 96 ILE A C 1
ATOM 784 O O . ILE A 1 96 ? -16.673 4.333 18.496 1.00 97.06 96 ILE A O 1
ATOM 788 N N . LEU A 1 97 ? -18.815 3.878 19.017 1.00 97.25 97 LEU A N 1
ATOM 789 C CA . LEU A 1 97 ? -18.867 2.604 18.292 1.00 97.25 97 LEU A CA 1
ATOM 790 C C . LEU A 1 97 ? -18.629 2.784 16.787 1.00 97.25 97 LEU A C 1
ATOM 792 O O . LEU A 1 97 ? -17.865 2.012 16.207 1.00 97.25 97 LEU A O 1
ATOM 796 N N . GLU A 1 98 ? -19.204 3.819 16.172 1.00 97.25 98 GLU A N 1
ATOM 797 C CA . GLU A 1 98 ? -18.948 4.166 14.767 1.00 97.25 98 GLU A CA 1
ATOM 798 C C . GLU A 1 98 ? -17.461 4.453 14.514 1.00 97.25 98 GLU A C 1
ATOM 800 O O . GLU A 1 98 ? -16.870 3.910 13.576 1.00 97.25 98 GLU A O 1
ATOM 805 N N . PHE A 1 99 ? -16.812 5.242 15.379 1.00 96.19 99 PHE A N 1
ATOM 806 C CA . PHE A 1 99 ? -15.377 5.513 15.255 1.00 96.19 99 PHE A CA 1
ATOM 807 C C . PHE A 1 99 ? -14.521 4.254 15.428 1.00 96.19 99 PHE A C 1
ATOM 809 O O . PHE A 1 99 ? -13.572 4.042 14.668 1.00 96.19 99 PHE A O 1
ATOM 816 N N . ILE A 1 100 ? -14.856 3.391 16.393 1.00 97.06 100 ILE A N 1
ATOM 817 C CA . ILE A 1 100 ? -14.177 2.102 16.579 1.00 97.06 100 ILE A CA 1
ATOM 818 C C . ILE A 1 100 ? -14.327 1.242 15.320 1.00 97.06 100 ILE A C 1
ATOM 820 O O . ILE A 1 100 ? -13.342 0.670 14.847 1.00 97.06 100 ILE A O 1
ATOM 824 N N . GLN A 1 101 ? -15.531 1.165 14.747 1.00 96.31 101 GLN A N 1
ATOM 825 C CA . GLN A 1 101 ? -15.771 0.413 13.519 1.00 96.31 101 GLN A CA 1
ATOM 826 C C . GLN A 1 101 ? -14.938 0.958 12.354 1.00 96.31 101 GLN A C 1
ATOM 828 O O . GLN A 1 101 ? -14.253 0.180 11.690 1.00 96.31 101 GLN A O 1
ATOM 833 N N . HIS A 1 102 ? -14.918 2.275 12.153 1.00 94.81 102 HIS A N 1
ATOM 834 C CA . HIS A 1 102 ? -14.128 2.910 11.100 1.00 94.81 102 HIS A CA 1
ATOM 835 C C . HIS A 1 102 ? -12.624 2.598 11.223 1.00 94.81 102 HIS A C 1
ATOM 837 O O . HIS A 1 102 ? -11.948 2.264 10.243 1.00 94.81 102 HIS A O 1
ATOM 843 N N . HIS A 1 103 ? -12.081 2.643 12.443 1.00 93.31 103 HIS A N 1
ATOM 844 C CA . HIS A 1 103 ? -10.689 2.267 12.682 1.00 93.31 103 HIS A CA 1
ATOM 845 C C . HIS A 1 103 ? -10.433 0.771 12.461 1.00 93.31 103 HIS A C 1
ATOM 847 O O . HIS A 1 103 ? -9.386 0.418 11.916 1.00 93.31 103 HIS A O 1
ATOM 853 N N . ASN A 1 104 ? -11.374 -0.103 12.821 1.00 93.88 104 ASN A N 1
ATOM 854 C CA . ASN A 1 104 ? -11.277 -1.540 12.559 1.00 93.88 104 ASN A CA 1
ATOM 855 C C . ASN A 1 104 ? -11.324 -1.876 11.063 1.00 93.88 104 ASN A C 1
ATOM 857 O O . ASN A 1 104 ? -10.596 -2.759 10.614 1.00 93.88 104 ASN A O 1
ATOM 861 N N . GLU A 1 105 ? -12.144 -1.177 10.280 1.00 92.88 105 GLU A N 1
ATOM 862 C CA . GLU A 1 105 ? -12.159 -1.302 8.819 1.00 92.88 105 GLU A CA 1
ATOM 863 C C . GLU A 1 105 ? -10.810 -0.885 8.228 1.00 92.88 105 GLU A C 1
ATOM 865 O O . GLU A 1 105 ? -10.198 -1.665 7.501 1.00 92.88 105 GLU A O 1
ATOM 870 N N . SER A 1 106 ? -10.268 0.256 8.664 1.00 89.00 106 SER A N 1
ATOM 871 C CA . SER A 1 106 ? -8.919 0.684 8.268 1.00 89.00 106 SER A CA 1
ATOM 872 C C . SER A 1 106 ? -7.845 -0.358 8.619 1.00 89.00 106 SER A C 1
ATOM 874 O O . SER A 1 106 ? -6.915 -0.582 7.849 1.00 89.00 106 SER A O 1
ATOM 876 N N . LEU A 1 107 ? -7.941 -1.011 9.785 1.00 92.38 107 LEU A N 1
ATOM 877 C CA . LEU A 1 107 ? -7.000 -2.065 10.185 1.00 92.38 107 LEU A CA 1
ATOM 878 C C . LEU A 1 107 ? -7.055 -3.291 9.264 1.00 92.38 107 LEU A C 1
ATOM 880 O O . LEU A 1 107 ? -6.013 -3.904 9.024 1.00 92.38 107 LEU A O 1
ATOM 884 N N . LYS A 1 108 ? -8.226 -3.633 8.711 1.00 91.06 108 LYS A N 1
ATOM 885 C CA . LYS A 1 108 ? -8.343 -4.698 7.699 1.00 91.06 108 LYS A CA 1
ATOM 886 C C . LYS A 1 108 ? -7.607 -4.321 6.414 1.00 91.06 108 LYS A C 1
ATOM 888 O O . LYS A 1 108 ? -6.902 -5.160 5.854 1.00 91.06 108 LYS A O 1
ATOM 893 N N . ASP A 1 109 ? -7.707 -3.065 5.986 1.00 86.88 109 ASP A N 1
ATOM 894 C CA . ASP A 1 109 ? -6.984 -2.577 4.807 1.00 86.88 109 ASP A CA 1
ATOM 895 C C . ASP A 1 109 ? -5.466 -2.618 5.017 1.00 86.88 109 ASP A C 1
ATOM 897 O O . ASP A 1 109 ? -4.726 -3.069 4.138 1.00 86.88 109 ASP A O 1
ATOM 901 N N . PHE A 1 110 ? -4.985 -2.252 6.211 1.00 88.25 110 PHE A N 1
ATOM 902 C CA . PHE A 1 110 ? -3.565 -2.394 6.542 1.00 88.25 110 PHE A CA 1
ATOM 903 C C . PHE A 1 110 ? -3.105 -3.850 6.594 1.00 88.25 110 PHE A C 1
ATOM 905 O O . PHE A 1 110 ? -1.998 -4.131 6.143 1.00 88.25 110 PHE A O 1
ATOM 912 N N . ALA A 1 111 ? -3.928 -4.784 7.076 1.00 88.06 111 ALA A N 1
ATOM 913 C CA . ALA A 1 111 ? -3.588 -6.207 7.054 1.00 88.06 111 ALA A CA 1
ATOM 914 C C . ALA A 1 111 ? -3.408 -6.723 5.614 1.00 88.06 111 ALA A C 1
ATOM 916 O O . ALA A 1 111 ? -2.433 -7.414 5.314 1.00 88.06 111 ALA A O 1
ATOM 917 N N . ASN A 1 112 ? -4.294 -6.315 4.700 1.00 85.88 112 ASN A N 1
ATOM 918 C CA . ASN A 1 112 ? -4.152 -6.614 3.273 1.00 85.88 112 ASN A CA 1
ATOM 919 C C . ASN A 1 112 ? -2.876 -5.990 2.688 1.00 85.88 112 ASN A C 1
ATOM 921 O O . ASN A 1 112 ? -2.160 -6.636 1.922 1.00 85.88 112 ASN A O 1
ATOM 925 N N . CYS A 1 113 ? -2.562 -4.748 3.067 1.00 86.50 113 CYS A N 1
ATOM 926 C CA . CYS A 1 113 ? -1.337 -4.072 2.649 1.00 86.50 113 CYS A CA 1
ATOM 927 C C . CYS A 1 113 ? -0.078 -4.815 3.129 1.00 86.50 113 CYS A C 1
ATOM 929 O O . CYS A 1 113 ? 0.818 -5.068 2.326 1.00 86.50 113 CYS A O 1
ATOM 931 N N . GLN A 1 114 ? -0.029 -5.235 4.398 1.00 89.44 114 GLN A N 1
ATOM 932 C CA . GLN A 1 114 ? 1.087 -6.010 4.955 1.00 89.44 114 GLN A CA 1
ATOM 933 C C . GLN A 1 114 ? 1.293 -7.331 4.213 1.00 89.44 114 GLN A C 1
ATOM 935 O O . GLN A 1 114 ? 2.423 -7.682 3.876 1.00 89.44 114 GLN A O 1
ATOM 940 N N . GLU A 1 115 ? 0.209 -8.047 3.921 1.00 89.19 115 GLU A N 1
ATOM 941 C CA . GLU A 1 115 ? 0.276 -9.297 3.169 1.00 89.19 115 GLU A CA 1
ATOM 942 C C . GLU A 1 115 ? 0.785 -9.073 1.738 1.00 89.19 115 GLU A C 1
ATOM 944 O O . GLU A 1 115 ? 1.615 -9.839 1.246 1.00 89.19 115 GLU A O 1
ATOM 949 N N . ASN A 1 116 ? 0.352 -7.995 1.079 1.00 86.81 116 ASN A N 1
ATOM 950 C CA . ASN A 1 116 ? 0.847 -7.633 -0.247 1.00 86.81 116 ASN A CA 1
ATOM 951 C C . ASN A 1 116 ? 2.335 -7.265 -0.221 1.00 86.81 116 ASN A C 1
ATOM 953 O O . ASN A 1 116 ? 3.092 -7.774 -1.045 1.00 86.81 116 ASN A O 1
ATOM 957 N N . LEU A 1 117 ? 2.773 -6.443 0.737 1.00 89.19 117 LEU A N 1
ATOM 958 C CA . LEU A 1 117 ? 4.186 -6.093 0.910 1.00 89.19 117 LEU A CA 1
ATOM 959 C C . LEU A 1 117 ? 5.039 -7.343 1.149 1.00 89.19 117 LEU A C 1
ATOM 961 O O . LEU A 1 117 ? 6.073 -7.508 0.504 1.00 89.19 117 LEU A O 1
ATOM 965 N N . ARG A 1 118 ? 4.566 -8.272 1.991 1.00 91.94 118 ARG A N 1
ATOM 9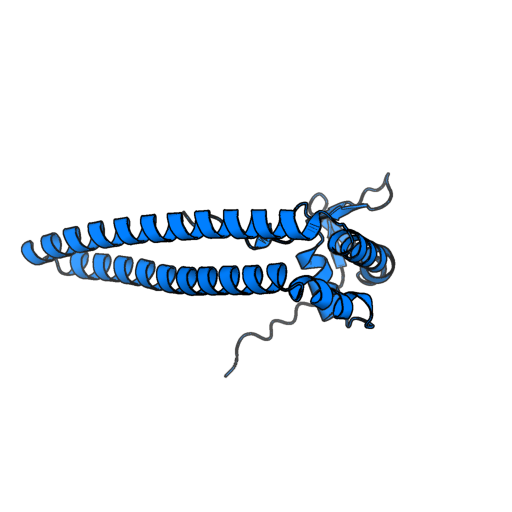66 C CA . ARG A 1 118 ? 5.225 -9.561 2.242 1.00 91.94 118 ARG A CA 1
ATOM 967 C C . ARG A 1 118 ? 5.356 -10.395 0.969 1.00 91.94 118 ARG A C 1
ATOM 969 O O . ARG A 1 118 ? 6.430 -10.921 0.694 1.00 91.94 118 ARG A O 1
ATOM 976 N N . ARG A 1 119 ? 4.288 -10.511 0.174 1.00 90.38 119 ARG A N 1
ATOM 977 C CA . ARG A 1 119 ? 4.318 -11.248 -1.101 1.00 90.38 119 ARG A CA 1
ATOM 978 C C . ARG A 1 119 ? 5.279 -10.616 -2.097 1.00 90.38 119 ARG A C 1
ATOM 980 O O . ARG A 1 119 ? 6.045 -11.328 -2.732 1.00 90.38 119 ARG A O 1
ATOM 987 N N . ILE A 1 120 ? 5.253 -9.291 -2.230 1.00 86.75 120 ILE A N 1
ATOM 988 C CA . ILE A 1 120 ? 6.153 -8.574 -3.137 1.00 86.75 120 ILE A CA 1
ATOM 989 C C . ILE A 1 120 ? 7.606 -8.769 -2.691 1.00 86.75 120 ILE A C 1
ATOM 991 O O . ILE A 1 120 ? 8.443 -9.072 -3.533 1.00 86.75 120 ILE A O 1
ATOM 995 N N . HIS A 1 121 ? 7.894 -8.689 -1.389 1.00 90.69 121 HIS A N 1
ATOM 996 C CA . HIS A 1 121 ? 9.225 -8.979 -0.849 1.00 90.69 121 HIS A CA 1
ATOM 997 C C . HIS A 1 121 ? 9.720 -10.362 -1.285 1.00 90.69 121 HIS A C 1
ATOM 999 O O . HIS A 1 121 ? 10.789 -10.477 -1.876 1.00 90.69 121 HIS A O 1
ATOM 1005 N N . GLN A 1 122 ? 8.899 -11.398 -1.083 1.00 91.94 122 GLN A N 1
ATOM 1006 C CA . GLN A 1 122 ? 9.228 -12.773 -1.469 1.00 91.94 122 GLN A CA 1
ATOM 1007 C C . GLN A 1 122 ? 9.473 -12.917 -2.975 1.00 91.94 122 GLN A C 1
ATOM 1009 O O . GLN A 1 122 ? 10.372 -13.642 -3.394 1.00 91.94 122 GLN A O 1
ATOM 1014 N N . LEU A 1 123 ? 8.692 -12.222 -3.803 1.00 89.06 123 LEU A N 1
ATOM 1015 C CA . LEU A 1 123 ? 8.870 -12.229 -5.255 1.00 89.06 123 LEU A CA 1
ATOM 1016 C C . LEU A 1 123 ? 10.166 -11.538 -5.684 1.00 89.06 123 LEU A C 1
ATOM 1018 O O . LEU A 1 123 ? 10.791 -11.967 -6.649 1.00 89.06 123 LEU A O 1
ATOM 1022 N N . VAL A 1 124 ? 10.573 -10.478 -4.987 1.00 87.44 124 VAL A N 1
ATOM 1023 C CA . VAL A 1 124 ? 11.834 -9.778 -5.261 1.00 87.44 124 VAL A CA 1
ATOM 1024 C C . VAL A 1 124 ? 13.026 -10.629 -4.821 1.00 87.44 124 VAL A C 1
ATOM 1026 O O . VAL A 1 124 ? 13.990 -10.739 -5.570 1.00 87.44 124 VAL A O 1
ATOM 1029 N N . GLU A 1 125 ? 12.951 -11.282 -3.659 1.00 88.81 125 GLU A N 1
ATOM 1030 C CA . GLU A 1 125 ? 14.000 -12.194 -3.172 1.00 88.81 125 GLU A CA 1
ATOM 1031 C C . GLU A 1 125 ? 14.164 -13.447 -4.038 1.00 88.81 125 GLU A C 1
ATOM 1033 O O . GLU A 1 125 ? 15.270 -13.964 -4.170 1.00 88.81 125 GLU A O 1
ATOM 1038 N N . SER A 1 126 ? 13.072 -13.939 -4.627 1.00 89.94 126 SER A N 1
ATOM 1039 C CA . SER A 1 126 ? 13.074 -15.129 -5.490 1.00 89.94 126 SER A CA 1
ATOM 1040 C C . SER A 1 126 ? 13.341 -14.832 -6.967 1.00 89.94 126 SER A C 1
ATOM 1042 O O . SER A 1 126 ? 13.224 -15.740 -7.786 1.00 89.94 126 SER A O 1
ATOM 1044 N N . ASP A 1 127 ? 13.678 -13.585 -7.315 1.00 84.81 127 ASP A N 1
ATOM 1045 C CA . ASP A 1 127 ? 13.891 -13.130 -8.698 1.00 84.81 127 ASP A CA 1
ATOM 1046 C C . ASP A 1 127 ? 12.670 -13.340 -9.622 1.00 84.81 127 ASP A C 1
ATOM 1048 O O . ASP A 1 127 ? 12.769 -13.447 -10.839 1.00 84.81 127 ASP A O 1
ATOM 1052 N N . GLN A 1 128 ? 11.466 -13.391 -9.045 1.00 86.12 128 GLN A N 1
ATOM 1053 C CA . GLN A 1 128 ? 10.200 -13.580 -9.766 1.00 86.12 128 GLN A CA 1
ATOM 1054 C C . GLN A 1 128 ? 9.425 -12.275 -9.977 1.00 86.12 128 GLN A C 1
ATOM 1056 O O . GLN A 1 128 ? 8.377 -12.266 -10.630 1.00 86.12 128 GLN A O 1
ATOM 1061 N N . PHE A 1 129 ? 9.883 -11.174 -9.379 1.00 85.00 129 PHE A N 1
ATOM 1062 C CA . PHE A 1 129 ? 9.224 -9.877 -9.483 1.00 85.00 129 PHE A CA 1
ATOM 1063 C C . PHE A 1 129 ? 9.558 -9.165 -10.797 1.00 85.00 129 PHE A C 1
ATOM 1065 O O . PHE A 1 129 ? 8.648 -8.777 -11.526 1.00 85.00 129 PHE A O 1
ATOM 1072 N N . PHE A 1 130 ? 10.845 -9.008 -11.116 1.00 82.06 130 PHE A N 1
ATOM 1073 C CA . PHE A 1 130 ? 11.288 -8.227 -12.274 1.00 82.06 130 PHE A CA 1
ATOM 1074 C C . PHE A 1 130 ? 11.009 -8.872 -13.641 1.00 82.06 130 PHE A C 1
ATOM 1076 O O . PHE A 1 130 ? 10.633 -8.130 -14.549 1.00 82.06 130 PHE A O 1
ATOM 1083 N N . PRO A 1 131 ? 11.056 -10.209 -13.806 1.00 82.06 131 PRO A N 1
ATOM 1084 C CA . PRO A 1 131 ? 10.660 -10.843 -15.067 1.00 82.06 131 PRO A CA 1
ATOM 1085 C C . PRO A 1 131 ? 9.209 -10.560 -15.478 1.00 82.06 131 PRO A C 1
ATOM 1087 O O . PRO A 1 131 ? 8.860 -10.642 -16.648 1.00 82.06 131 PRO A O 1
ATOM 1090 N N . ARG A 1 132 ? 8.336 -10.148 -14.547 1.00 75.62 132 ARG A N 1
ATOM 1091 C CA . ARG A 1 132 ? 6.955 -9.744 -14.876 1.00 75.62 132 ARG A CA 1
ATOM 1092 C C . ARG A 1 132 ? 6.893 -8.499 -15.760 1.00 75.62 132 ARG A C 1
ATOM 1094 O O . ARG A 1 132 ? 5.893 -8.276 -16.432 1.00 75.62 132 ARG A O 1
ATOM 1101 N N . PHE A 1 133 ? 7.945 -7.683 -15.770 1.00 76.12 133 PHE A N 1
ATOM 1102 C CA . PHE A 1 133 ? 8.031 -6.535 -16.667 1.00 76.12 133 PHE A CA 1
ATOM 1103 C C . PHE A 1 133 ? 8.435 -6.945 -18.089 1.00 76.12 133 PHE A C 1
ATOM 1105 O O . PHE A 1 133 ? 8.221 -6.161 -19.010 1.00 76.12 133 PHE A O 1
ATOM 1112 N N . ASP A 1 134 ? 8.928 -8.168 -18.310 1.00 72.25 134 ASP A N 1
ATOM 1113 C CA . ASP A 1 134 ? 9.249 -8.660 -19.654 1.00 72.25 134 ASP A CA 1
ATOM 1114 C C . ASP A 1 134 ? 7.996 -8.795 -20.519 1.00 72.25 134 ASP A C 1
ATOM 1116 O O . ASP A 1 134 ? 8.051 -8.560 -21.724 1.00 72.25 134 ASP A O 1
ATOM 1120 N N . GLU A 1 135 ? 6.843 -9.101 -19.921 1.00 67.62 135 GLU A N 1
ATOM 1121 C CA . GLU A 1 135 ? 5.567 -9.103 -20.640 1.00 67.62 135 GLU A CA 1
ATOM 1122 C C . GLU A 1 135 ? 5.259 -7.715 -21.212 1.00 67.62 135 GLU A C 1
ATOM 1124 O O . GLU A 1 135 ? 4.864 -7.604 -22.371 1.00 67.62 135 GLU A O 1
ATOM 1129 N N . ILE A 1 136 ? 5.546 -6.662 -20.441 1.00 69.44 136 ILE A N 1
ATOM 1130 C CA . ILE A 1 136 ? 5.355 -5.265 -20.843 1.00 69.44 136 ILE A CA 1
ATOM 1131 C C . ILE A 1 136 ? 6.371 -4.836 -21.912 1.00 69.44 136 ILE A C 1
ATOM 1133 O O . ILE A 1 136 ? 6.058 -4.025 -22.783 1.00 69.44 136 ILE A O 1
ATOM 1137 N N . LEU A 1 137 ? 7.597 -5.356 -21.843 1.00 69.50 137 LEU A N 1
ATOM 1138 C CA . LEU A 1 137 ? 8.680 -4.990 -22.757 1.00 69.50 137 LEU A CA 1
ATOM 1139 C C . LEU A 1 137 ? 8.628 -5.736 -24.096 1.00 69.50 137 LEU A C 1
ATOM 1141 O O . LEU A 1 137 ? 9.124 -5.208 -25.091 1.00 69.50 137 LEU A O 1
ATOM 1145 N N . ASN A 1 138 ? 8.055 -6.943 -24.125 1.00 63.56 138 ASN A N 1
ATOM 1146 C CA . ASN A 1 138 ? 8.121 -7.844 -25.279 1.00 63.56 138 ASN A CA 1
ATOM 1147 C C . ASN A 1 138 ? 6.799 -7.997 -26.046 1.00 63.56 138 ASN A C 1
ATOM 1149 O O . ASN A 1 138 ? 6.813 -8.536 -27.152 1.00 63.56 138 ASN A O 1
ATOM 1153 N N . HIS A 1 139 ? 5.668 -7.534 -25.503 1.00 69.19 139 HIS A N 1
ATOM 1154 C CA . HIS A 1 139 ? 4.375 -7.612 -26.187 1.00 69.19 139 HIS A CA 1
ATOM 1155 C C . HIS A 1 139 ? 3.967 -6.277 -26.809 1.00 69.19 139 HIS A C 1
ATOM 1157 O O . HIS A 1 139 ? 4.292 -5.199 -26.312 1.00 69.19 139 HIS A O 1
ATOM 1163 N N . GLN A 1 140 ? 3.202 -6.352 -27.902 1.00 69.75 140 GLN A N 1
ATOM 1164 C CA . GLN A 1 140 ? 2.516 -5.186 -28.441 1.00 69.75 140 GLN A CA 1
ATOM 1165 C C . GLN A 1 140 ? 1.391 -4.801 -27.478 1.00 69.75 140 GLN A C 1
ATOM 1167 O O . GLN A 1 140 ? 0.366 -5.472 -27.392 1.00 69.75 140 GLN A O 1
ATOM 1172 N N . LEU A 1 141 ? 1.625 -3.735 -26.723 1.00 71.69 141 LEU A N 1
ATOM 1173 C CA . LEU A 1 141 ? 0.698 -3.238 -25.718 1.00 71.69 141 LEU A CA 1
ATOM 1174 C C . LEU A 1 141 ? -0.553 -2.657 -26.383 1.00 71.69 141 LEU A C 1
ATOM 1176 O O . LEU A 1 141 ? -0.453 -1.876 -27.335 1.00 71.69 141 LEU A O 1
ATOM 1180 N N . GLY A 1 142 ? -1.725 -3.011 -25.862 1.00 70.38 142 GLY A N 1
ATOM 1181 C CA . GLY A 1 142 ? -2.968 -2.335 -26.199 1.00 70.38 142 GLY A CA 1
ATOM 1182 C C . GLY A 1 142 ? -3.016 -0.930 -25.596 1.00 70.38 142 GLY A C 1
ATOM 1183 O O . GLY A 1 142 ? -2.151 -0.504 -24.826 1.00 70.38 142 GLY A O 1
ATOM 1184 N N . LEU A 1 143 ? -4.043 -0.164 -25.970 1.00 68.56 143 LEU A N 1
ATOM 1185 C CA . LEU A 1 143 ? -4.185 1.225 -25.523 1.00 68.56 143 LEU A CA 1
ATOM 1186 C C . LEU A 1 143 ? -4.303 1.342 -23.996 1.00 68.56 143 LEU A C 1
ATOM 1188 O O . LEU A 1 143 ? -3.819 2.319 -23.428 1.00 68.56 143 LEU A O 1
ATOM 1192 N N . ASP A 1 144 ? -4.916 0.365 -23.330 1.00 68.12 144 ASP A N 1
ATOM 1193 C CA . ASP A 1 144 ? -5.116 0.394 -21.881 1.00 68.12 144 ASP A CA 1
ATOM 1194 C C . ASP A 1 144 ? -3.839 0.048 -21.110 1.00 68.12 144 ASP A C 1
ATOM 1196 O O . ASP A 1 144 ? -3.510 0.718 -20.130 1.00 68.12 144 ASP A O 1
ATOM 1200 N N . GLU A 1 145 ? -3.045 -0.907 -21.591 1.00 71.06 145 GLU A N 1
ATOM 1201 C CA . GLU A 1 145 ? -1.740 -1.227 -21.012 1.00 71.06 145 GLU A CA 1
ATOM 1202 C C . GLU A 1 145 ? -0.762 -0.057 -21.174 1.00 71.06 145 GLU A C 1
ATOM 1204 O O . GLU A 1 145 ? -0.058 0.318 -20.234 1.00 71.06 145 GLU A O 1
ATOM 1209 N N . VAL A 1 146 ? -0.781 0.588 -22.344 1.00 72.00 146 VAL A N 1
ATOM 1210 C CA . VAL A 1 146 ? -0.028 1.817 -22.625 1.00 72.00 146 VAL A CA 1
ATOM 1211 C C . VAL A 1 146 ? -0.381 2.928 -21.627 1.00 72.00 146 VAL A C 1
ATOM 1213 O O . VAL A 1 146 ? 0.510 3.592 -21.086 1.00 72.00 146 VAL A O 1
ATOM 1216 N N . ARG A 1 147 ? -1.672 3.105 -21.326 1.00 70.00 147 ARG A N 1
ATOM 1217 C CA . ARG A 1 147 ? -2.146 4.087 -20.337 1.00 70.00 147 ARG A CA 1
ATOM 1218 C C . ARG A 1 147 ? -1.656 3.764 -18.930 1.00 70.00 147 ARG A C 1
ATOM 1220 O O . ARG A 1 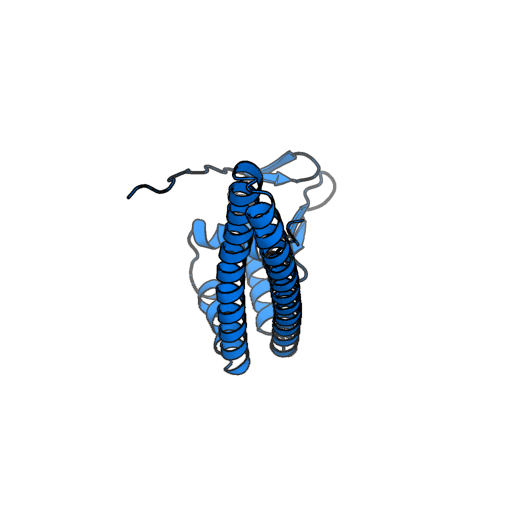147 ? -1.207 4.671 -18.228 1.00 70.00 147 ARG A O 1
ATOM 1227 N N . LEU A 1 148 ? -1.714 2.496 -18.525 1.00 71.12 148 LEU A N 1
ATOM 1228 C CA . LEU A 1 148 ? -1.243 2.061 -17.210 1.00 71.12 148 LEU A CA 1
ATOM 1229 C C . LEU A 1 148 ? 0.252 2.341 -17.040 1.00 71.12 148 LEU A C 1
ATOM 1231 O O . LEU A 1 148 ? 0.656 2.907 -16.030 1.00 71.12 148 LEU A O 1
ATOM 1235 N N . ILE A 1 149 ? 1.072 2.046 -18.044 1.00 75.25 149 ILE A N 1
ATOM 1236 C CA . ILE A 1 149 ? 2.517 2.314 -17.998 1.00 75.25 149 ILE A CA 1
ATOM 1237 C C . ILE A 1 149 ? 2.806 3.807 -17.821 1.00 75.25 149 ILE A C 1
ATOM 1239 O O . ILE A 1 149 ? 3.656 4.184 -17.014 1.00 75.25 149 ILE A O 1
ATOM 1243 N N . ILE A 1 150 ? 2.071 4.682 -18.510 1.00 74.69 150 ILE A N 1
ATOM 1244 C CA . ILE A 1 150 ? 2.214 6.127 -18.295 1.00 74.69 150 ILE A CA 1
ATOM 1245 C C . ILE A 1 150 ? 1.882 6.482 -16.839 1.00 74.69 150 ILE A C 1
ATOM 1247 O O . ILE A 1 150 ? 2.665 7.175 -16.196 1.00 74.69 150 ILE A O 1
ATOM 1251 N N . LEU A 1 151 ? 0.774 5.972 -16.293 1.00 71.75 151 LEU A N 1
ATOM 1252 C CA . LEU A 1 151 ? 0.379 6.233 -14.903 1.00 71.75 151 LEU A CA 1
ATOM 1253 C C . LEU A 1 151 ? 1.417 5.740 -13.886 1.00 71.75 151 LEU A C 1
ATOM 1255 O O . LEU A 1 151 ? 1.690 6.435 -12.909 1.00 71.75 151 LEU A O 1
ATOM 1259 N N . TYR A 1 152 ? 2.013 4.571 -14.108 1.00 71.50 152 TYR A N 1
ATOM 1260 C CA . TYR A 1 152 ? 2.960 3.975 -13.165 1.00 71.50 152 TYR A CA 1
ATOM 1261 C C . TYR A 1 152 ? 4.357 4.599 -13.218 1.00 71.50 152 TYR A C 1
ATOM 1263 O O . TYR A 1 152 ? 5.018 4.670 -12.185 1.00 71.50 152 TYR A O 1
ATOM 1271 N N . PHE A 1 153 ? 4.811 5.077 -14.380 1.00 73.94 153 PHE A N 1
ATOM 1272 C CA . PHE A 1 153 ? 6.210 5.484 -14.563 1.00 73.94 153 PHE A CA 1
ATOM 1273 C C . PHE A 1 153 ? 6.413 6.984 -14.817 1.00 73.94 153 PHE A C 1
ATOM 1275 O O . PHE A 1 153 ? 7.520 7.485 -14.606 1.00 73.94 153 PHE A O 1
ATOM 1282 N N . VAL A 1 154 ? 5.382 7.724 -15.236 1.00 75.81 154 VAL A N 1
ATOM 1283 C CA . VAL A 1 154 ? 5.489 9.151 -15.580 1.00 75.81 154 VAL A CA 1
ATOM 1284 C C . VAL A 1 154 ? 4.903 10.017 -14.468 1.00 75.81 154 VAL A C 1
ATOM 1286 O O . VAL A 1 154 ? 3.762 9.840 -14.050 1.00 75.81 154 VAL A O 1
ATOM 1289 N N . GLU A 1 155 ? 5.681 10.986 -13.995 1.00 72.19 155 GLU A N 1
ATOM 1290 C CA . GLU A 1 155 ? 5.252 11.974 -13.003 1.00 72.19 155 GLU A CA 1
ATOM 1291 C C . GLU A 1 155 ? 4.517 13.147 -13.670 1.00 72.19 155 GLU A C 1
ATOM 1293 O O . GLU A 1 155 ? 3.419 13.545 -13.251 1.00 72.19 155 GLU A O 1
ATOM 1298 N N . CYS A 1 156 ? 5.097 13.680 -14.749 1.00 71.19 156 CYS A N 1
ATOM 1299 C CA . CYS A 1 156 ? 4.441 14.638 -15.633 1.00 71.19 156 CYS A CA 1
ATOM 1300 C C . CYS A 1 156 ? 5.129 14.733 -17.007 1.00 71.19 156 CYS A C 1
ATOM 1302 O O . CYS A 1 156 ? 6.267 14.305 -17.201 1.00 71.19 156 CYS A O 1
ATOM 1304 N N . LEU A 1 157 ? 4.412 15.321 -17.967 1.00 70.94 157 LEU A N 1
ATOM 1305 C CA . LEU A 1 157 ? 4.941 15.735 -19.263 1.00 70.94 157 LEU A CA 1
ATOM 1306 C C . LEU A 1 157 ? 5.048 17.263 -19.268 1.00 70.94 157 LEU A C 1
ATOM 1308 O O . LEU A 1 157 ? 4.039 17.956 -19.115 1.00 70.94 157 LEU A O 1
ATOM 1312 N N . ILE A 1 158 ? 6.262 17.780 -19.445 1.00 67.44 158 ILE A N 1
ATOM 1313 C CA . ILE A 1 158 ? 6.526 19.211 -19.583 1.00 67.44 158 ILE A CA 1
ATOM 1314 C C . ILE A 1 158 ? 6.481 19.562 -21.065 1.00 67.44 158 ILE A C 1
ATOM 1316 O O . ILE A 1 158 ? 7.216 18.991 -21.870 1.00 67.44 158 ILE A O 1
ATOM 1320 N N . VAL A 1 159 ? 5.630 20.524 -21.414 1.00 65.25 159 VAL A N 1
ATOM 1321 C CA . VAL A 1 159 ? 5.500 21.057 -22.773 1.00 65.25 159 VAL A CA 1
ATOM 1322 C C . VAL A 1 159 ? 5.736 22.560 -22.720 1.00 65.25 159 VAL A C 1
ATOM 1324 O O . VAL A 1 159 ? 5.091 23.255 -21.936 1.00 65.25 159 VAL A O 1
ATOM 1327 N N . SER A 1 160 ? 6.658 23.052 -23.546 1.00 60.88 160 SER A N 1
ATOM 1328 C CA . SER A 1 160 ? 6.998 24.471 -23.678 1.00 60.88 160 SER A CA 1
ATOM 1329 C C . SER A 1 160 ? 7.022 24.855 -25.156 1.00 60.88 160 SER A C 1
ATOM 1331 O O . SER A 1 160 ? 7.317 24.024 -26.011 1.00 60.88 160 SER A O 1
ATOM 1333 N N . THR A 1 161 ? 6.724 26.116 -25.462 1.00 58.91 161 THR A N 1
ATOM 1334 C CA . THR A 1 161 ? 6.839 26.681 -26.816 1.00 58.91 161 THR A CA 1
ATOM 1335 C C . THR A 1 161 ? 8.291 26.856 -27.258 1.00 58.91 161 THR A C 1
ATOM 1337 O O . THR A 1 161 ? 8.560 26.946 -28.451 1.00 58.91 161 THR A O 1
ATOM 1340 N N . GLU A 1 162 ? 9.227 26.891 -26.309 1.00 65.38 162 GLU A N 1
ATOM 1341 C CA . GLU A 1 162 ? 10.648 27.166 -26.556 1.00 65.38 162 GLU A CA 1
ATOM 1342 C C . GLU A 1 162 ? 11.529 25.914 -26.458 1.00 65.38 162 GLU A C 1
ATOM 1344 O O . GLU A 1 162 ? 12.703 25.944 -26.821 1.00 65.38 162 GLU A O 1
ATOM 1349 N N . GLN A 1 163 ? 10.986 24.799 -25.958 1.00 61.44 163 GLN A N 1
ATOM 1350 C CA . GLN A 1 163 ? 11.747 23.576 -25.711 1.00 61.44 163 GLN A CA 1
ATOM 1351 C C . GLN A 1 163 ? 10.987 22.343 -26.181 1.00 61.44 163 GLN A C 1
ATOM 1353 O O . GLN A 1 163 ? 9.760 22.284 -26.137 1.00 61.44 163 GLN A O 1
ATOM 1358 N N . GLN A 1 164 ? 11.731 21.315 -26.596 1.00 67.12 164 GLN A N 1
ATOM 1359 C CA . GLN A 1 164 ? 11.114 20.032 -26.911 1.00 67.12 164 GLN A CA 1
ATOM 1360 C C . GLN A 1 164 ? 10.424 19.447 -25.670 1.00 67.12 164 GLN A C 1
ATOM 1362 O O . GLN A 1 164 ? 10.987 19.547 -24.579 1.00 67.12 164 GLN A O 1
ATOM 1367 N N . PRO A 1 165 ? 9.259 18.791 -25.822 1.00 69.19 165 PRO A N 1
ATOM 1368 C CA . PRO A 1 165 ? 8.566 18.204 -24.688 1.00 69.19 165 PRO A CA 1
ATOM 1369 C C . PRO A 1 165 ? 9.428 17.168 -23.954 1.00 69.19 165 PRO A C 1
ATOM 1371 O O . PRO A 1 165 ? 10.086 16.328 -24.583 1.00 69.19 165 PRO A O 1
ATOM 1374 N N . GLN A 1 166 ? 9.395 17.215 -22.625 1.00 70.75 166 GLN A N 1
ATOM 1375 C CA . GLN A 1 166 ? 10.201 16.367 -21.748 1.00 70.75 166 GLN A CA 1
ATOM 1376 C C . GLN A 1 166 ? 9.313 15.540 -20.821 1.00 70.75 166 GLN A C 1
ATOM 1378 O O . GLN A 1 166 ? 8.375 16.057 -20.217 1.00 70.75 166 GLN A O 1
ATOM 1383 N N . LEU A 1 167 ? 9.630 14.251 -20.690 1.00 73.38 167 LEU A N 1
ATOM 1384 C CA . LEU A 1 167 ? 9.028 13.383 -19.681 1.00 73.38 167 LEU A CA 1
ATOM 1385 C C . LEU A 1 167 ? 9.810 13.502 -18.380 1.00 73.38 167 LEU A C 1
ATOM 1387 O O . LEU A 1 167 ? 11.020 13.271 -18.371 1.00 73.38 167 LEU A O 1
ATOM 1391 N N . LEU A 1 168 ? 9.103 13.770 -17.289 1.00 73.69 168 LEU A N 1
ATOM 1392 C CA . LEU A 1 168 ? 9.615 13.531 -15.950 1.00 73.69 168 LEU A CA 1
ATOM 1393 C C . LEU A 1 168 ? 9.111 12.175 -15.468 1.00 73.69 168 LEU A C 1
ATOM 1395 O O . LEU A 1 168 ? 7.908 11.908 -15.444 1.00 73.69 168 LEU A O 1
ATOM 1399 N N . PHE A 1 169 ? 10.056 11.309 -15.122 1.00 72.12 169 PHE A N 1
ATOM 1400 C CA . PHE A 1 169 ? 9.781 9.985 -14.583 1.00 72.12 169 PHE A CA 1
ATOM 1401 C C . PHE A 1 169 ? 9.710 10.041 -13.069 1.00 72.12 169 PHE A C 1
ATOM 1403 O O . PHE A 1 169 ? 10.481 10.767 -12.440 1.00 72.12 169 PHE A O 1
ATOM 1410 N N . LYS A 1 170 ? 8.859 9.196 -12.493 1.00 70.31 170 LYS A N 1
ATOM 1411 C CA . LYS A 1 170 ? 8.835 9.013 -11.045 1.00 70.31 170 LYS A CA 1
ATOM 1412 C C . LYS A 1 170 ? 10.187 8.494 -10.573 1.00 70.31 170 LYS A C 1
ATOM 1414 O O . LYS A 1 170 ? 10.753 7.562 -11.149 1.00 70.31 170 LYS A O 1
ATOM 1419 N N . SER A 1 171 ? 10.700 9.099 -9.509 1.00 64.62 171 SER A N 1
ATOM 1420 C CA . SER A 1 171 ? 11.949 8.683 -8.864 1.00 64.62 171 SER A CA 1
ATOM 1421 C C . SER A 1 171 ? 11.832 7.305 -8.206 1.00 64.62 171 SER A C 1
ATOM 1423 O O . SER A 1 171 ? 12.820 6.576 -8.116 1.00 64.62 171 SER A O 1
ATOM 1425 N N . ASN A 1 172 ? 10.617 6.933 -7.795 1.00 61.34 172 ASN A N 1
ATOM 1426 C CA . ASN A 1 172 ? 10.268 5.645 -7.223 1.00 61.34 172 ASN A CA 1
ATOM 1427 C C . ASN A 1 172 ? 8.942 5.165 -7.835 1.00 61.34 172 ASN A C 1
ATOM 1429 O O . ASN A 1 172 ? 7.934 5.846 -7.713 1.00 61.34 172 ASN A O 1
ATOM 1433 N N . ILE A 1 173 ? 8.916 3.984 -8.454 1.00 62.25 173 ILE A N 1
ATOM 1434 C CA . ILE A 1 173 ? 7.685 3.408 -9.035 1.00 62.25 173 ILE A CA 1
ATOM 1435 C C . ILE A 1 173 ? 6.648 3.029 -7.965 1.00 62.25 173 ILE A C 1
ATOM 1437 O O . ILE A 1 173 ? 5.472 2.853 -8.267 1.00 62.25 173 ILE A O 1
ATOM 1441 N N . PHE A 1 174 ? 7.083 2.939 -6.705 1.00 56.94 174 PHE A N 1
ATOM 1442 C CA . PHE A 1 174 ? 6.242 2.746 -5.528 1.00 56.94 174 PHE A CA 1
ATOM 1443 C C . PHE A 1 174 ? 5.804 4.075 -4.890 1.00 56.94 174 PHE A C 1
ATOM 1445 O O . PHE A 1 174 ? 5.126 4.048 -3.868 1.00 56.94 174 PHE A O 1
ATOM 1452 N N . SER A 1 175 ? 6.155 5.241 -5.454 1.00 53.34 175 SER A N 1
ATOM 1453 C CA . SER A 1 175 ? 5.797 6.546 -4.869 1.00 53.34 175 SER A CA 1
ATOM 1454 C C . SER A 1 175 ? 4.292 6.718 -4.681 1.00 53.34 175 SER A C 1
ATOM 1456 O O . SER A 1 175 ? 3.862 7.347 -3.723 1.00 53.34 175 SER A O 1
ATOM 1458 N N . ASP A 1 176 ? 3.499 6.126 -5.571 1.00 50.03 176 ASP A N 1
ATOM 1459 C CA . ASP A 1 176 ? 2.036 6.178 -5.531 1.00 50.03 176 ASP A CA 1
ATOM 1460 C C . ASP A 1 176 ? 1.426 5.123 -4.600 1.00 50.03 176 ASP A C 1
ATOM 1462 O O . ASP A 1 176 ? 0.236 5.173 -4.299 1.00 50.03 176 ASP A O 1
ATOM 1466 N N . LEU A 1 177 ? 2.234 4.159 -4.150 1.00 44.25 177 LEU A N 1
ATOM 1467 C CA . LEU A 1 177 ? 1.858 3.168 -3.143 1.00 44.25 177 LEU A CA 1
ATOM 1468 C C . LEU A 1 177 ? 2.141 3.662 -1.723 1.00 44.25 177 LEU A C 1
ATOM 1470 O O . LEU A 1 177 ? 1.683 3.029 -0.771 1.00 44.25 177 LEU A O 1
ATOM 1474 N N . ASN A 1 178 ? 2.833 4.799 -1.567 1.00 41.47 178 ASN A N 1
ATOM 1475 C CA . ASN A 1 178 ? 2.857 5.510 -0.298 1.00 41.47 178 ASN A CA 1
ATOM 1476 C C . ASN A 1 178 ? 1.439 5.987 -0.002 1.00 41.47 178 ASN A C 1
ATOM 1478 O O . ASN A 1 178 ? 0.963 6.995 -0.527 1.00 41.47 178 ASN A O 1
ATOM 1482 N N . ILE A 1 179 ? 0.765 5.219 0.849 1.00 41.81 179 ILE A N 1
ATOM 1483 C CA . ILE A 1 179 ? -0.490 5.591 1.478 1.00 41.81 179 ILE A CA 1
ATOM 1484 C C . ILE A 1 179 ? -0.204 6.915 2.181 1.00 41.81 179 ILE A C 1
ATOM 1486 O O . ILE A 1 179 ? 0.491 6.951 3.197 1.00 41.81 179 ILE A O 1
ATOM 1490 N N . SER A 1 180 ? -0.684 8.015 1.600 1.00 33.94 180 SER A N 1
ATOM 1491 C CA . SER A 1 180 ? -0.682 9.304 2.279 1.00 33.94 180 SER A CA 1
ATOM 1492 C C . SER A 1 180 ? -1.296 9.075 3.661 1.00 33.94 180 SER A C 1
ATOM 1494 O O . SER A 1 180 ? -2.321 8.386 3.734 1.00 33.94 180 SER A O 1
ATOM 1496 N N . PRO A 1 181 ? -0.687 9.560 4.758 1.00 34.84 181 PRO A N 1
ATOM 1497 C CA . PRO A 1 181 ? -1.320 9.469 6.056 1.00 34.84 181 PRO A CA 1
ATOM 1498 C C . PRO A 1 181 ? -2.603 10.284 5.944 1.00 34.84 181 PRO A C 1
ATOM 1500 O O . PRO A 1 181 ? -2.571 11.512 5.938 1.00 34.84 181 PRO A O 1
ATOM 1503 N N . ILE A 1 182 ? -3.726 9.593 5.753 1.00 35.00 182 ILE A N 1
ATOM 1504 C CA . ILE A 1 182 ? -5.045 10.199 5.839 1.00 35.00 182 ILE A CA 1
ATOM 1505 C C . ILE A 1 182 ? -5.142 10.659 7.292 1.00 35.00 182 ILE A C 1
ATOM 1507 O O . ILE A 1 182 ? -5.259 9.830 8.202 1.00 35.00 182 ILE A O 1
ATOM 1511 N N . GLY A 1 183 ? -4.932 11.963 7.478 1.00 32.78 183 GLY A N 1
ATOM 1512 C CA . GLY A 1 183 ? -5.201 12.683 8.715 1.00 32.78 183 GLY A CA 1
ATOM 1513 C C . GLY A 1 183 ? -6.687 12.717 9.020 1.00 32.78 183 GLY A C 1
ATOM 1514 O O . GLY A 1 183 ? -7.492 12.583 8.070 1.00 32.78 183 GLY A O 1
#

Organism: NCBI:txid1983721